Protein AF-A0AAE8ZWL5-F1 (afdb_monomer_lite)

Structure (mmCIF, N/CA/C/O backbone):
data_AF-A0AAE8ZWL5-F1
#
_entry.id   AF-A0AAE8ZWL5-F1
#
loop_
_atom_site.group_PDB
_atom_site.id
_atom_site.type_symbol
_atom_site.label_atom_id
_atom_site.label_alt_id
_atom_site.label_comp_id
_atom_site.label_asym_id
_atom_site.label_entity_id
_atom_site.label_seq_id
_atom_site.pdbx_PDB_ins_code
_atom_site.Cartn_x
_atom_site.Cartn_y
_atom_site.Cartn_z
_atom_site.occupancy
_atom_site.B_iso_or_equiv
_atom_site.auth_seq_id
_atom_site.auth_comp_id
_atom_site.auth_asym_id
_atom_site.auth_atom_id
_atom_site.pdbx_PDB_model_num
ATOM 1 N N . MET A 1 1 ? 11.864 0.989 -29.663 1.00 58.66 1 MET A N 1
ATOM 2 C CA . MET A 1 1 ? 12.271 0.664 -28.281 1.00 58.66 1 MET A CA 1
ATOM 3 C C . MET A 1 1 ? 12.271 1.894 -27.375 1.00 58.66 1 MET A C 1
ATOM 5 O O . MET A 1 1 ? 11.708 1.774 -26.301 1.00 58.66 1 MET A O 1
ATOM 9 N N . ALA A 1 2 ? 12.756 3.071 -27.809 1.00 62.56 2 ALA A N 1
ATOM 10 C CA . ALA A 1 2 ? 12.722 4.309 -27.003 1.00 62.56 2 ALA A CA 1
ATOM 11 C C . ALA A 1 2 ? 11.349 4.616 -26.353 1.00 62.56 2 ALA A C 1
ATOM 13 O O . ALA A 1 2 ? 11.272 4.744 -25.138 1.00 62.56 2 ALA A O 1
ATOM 14 N N . ASN A 1 3 ? 10.249 4.577 -27.120 1.00 77.81 3 ASN A N 1
ATOM 15 C CA . ASN A 1 3 ? 8.905 4.852 -26.578 1.00 77.81 3 ASN A CA 1
ATOM 16 C C . ASN A 1 3 ? 8.400 3.828 -25.541 1.00 77.81 3 ASN A C 1
ATOM 18 O O . ASN A 1 3 ? 7.478 4.132 -24.794 1.00 77.81 3 ASN A O 1
ATOM 22 N N . GLN A 1 4 ? 8.931 2.600 -25.521 1.00 85.56 4 GLN A N 1
ATOM 23 C CA . GLN A 1 4 ? 8.516 1.589 -24.539 1.00 85.56 4 GLN A CA 1
ATOM 24 C C . GLN A 1 4 ? 9.258 1.769 -23.216 1.00 85.56 4 GLN A C 1
ATOM 26 O O . GLN A 1 4 ? 8.637 1.645 -22.167 1.00 85.56 4 GLN A O 1
ATOM 31 N N . LEU A 1 5 ? 10.553 2.096 -23.266 1.00 89.56 5 LEU A N 1
ATOM 32 C CA . LEU A 1 5 ? 11.334 2.413 -22.071 1.00 89.56 5 LEU A CA 1
ATOM 33 C C . LEU A 1 5 ? 10.795 3.674 -21.385 1.00 89.56 5 LEU A C 1
ATOM 35 O O . LEU A 1 5 ? 10.534 3.652 -20.188 1.00 89.56 5 LEU A O 1
ATOM 39 N N . GLU A 1 6 ? 10.510 4.718 -22.166 1.00 90.44 6 GLU A N 1
ATOM 40 C CA . GLU A 1 6 ? 9.894 5.953 -21.671 1.00 90.44 6 GLU A CA 1
ATOM 41 C C . GLU A 1 6 ? 8.516 5.693 -21.036 1.00 90.44 6 GLU A C 1
ATOM 43 O O . GLU A 1 6 ? 8.224 6.188 -19.950 1.00 90.44 6 GLU A O 1
ATOM 48 N N . ALA A 1 7 ? 7.678 4.850 -21.655 1.00 94.06 7 ALA A N 1
ATOM 49 C CA . ALA A 1 7 ? 6.388 4.467 -21.079 1.00 94.06 7 ALA A CA 1
ATOM 50 C C . ALA A 1 7 ? 6.526 3.711 -19.746 1.00 94.06 7 ALA A C 1
ATOM 52 O O . ALA A 1 7 ? 5.730 3.934 -18.836 1.00 94.06 7 ALA A O 1
ATOM 53 N N . MET A 1 8 ? 7.531 2.839 -19.613 1.00 94.38 8 MET A N 1
ATOM 54 C CA . MET A 1 8 ? 7.809 2.139 -18.355 1.00 94.38 8 MET A CA 1
ATOM 55 C C . MET A 1 8 ? 8.318 3.095 -17.271 1.00 94.38 8 MET A C 1
ATOM 57 O O . MET A 1 8 ? 7.854 3.009 -16.140 1.00 94.38 8 MET A O 1
ATOM 61 N N . GLN A 1 9 ? 9.203 4.036 -17.610 1.00 93.62 9 GLN A N 1
ATOM 62 C CA . GLN A 1 9 ? 9.692 5.054 -16.672 1.00 93.62 9 GLN A CA 1
ATOM 63 C C . GLN A 1 9 ? 8.563 5.983 -16.190 1.00 93.62 9 GLN A C 1
ATOM 65 O O . GLN A 1 9 ? 8.486 6.298 -15.005 1.00 93.62 9 GLN A O 1
ATOM 70 N N . MET A 1 10 ? 7.640 6.373 -17.078 1.00 96.00 10 MET A N 1
ATOM 71 C CA . MET A 1 10 ? 6.452 7.144 -16.689 1.00 96.00 10 MET A CA 1
ATOM 72 C C . MET A 1 10 ? 5.522 6.356 -15.758 1.00 96.00 10 MET A C 1
ATOM 74 O O . MET A 1 10 ? 5.006 6.915 -14.793 1.00 96.00 10 MET A O 1
ATOM 78 N N . GLU A 1 11 ? 5.303 5.066 -16.027 1.00 96.31 11 GLU A N 1
ATOM 79 C CA . GLU A 1 11 ? 4.492 4.218 -15.148 1.00 96.31 11 GLU A CA 1
ATOM 80 C C . GLU A 1 11 ? 5.170 4.019 -13.783 1.00 96.31 11 GLU A C 1
ATOM 82 O O . GLU A 1 11 ? 4.474 4.040 -12.772 1.00 96.31 11 GLU A O 1
ATOM 87 N N . LEU A 1 12 ? 6.504 3.914 -13.726 1.00 96.19 12 LEU A N 1
ATOM 88 C CA . LEU A 1 12 ? 7.253 3.856 -12.467 1.00 96.19 12 LEU A CA 1
ATOM 89 C C . LEU A 1 12 ? 7.012 5.104 -11.606 1.00 96.19 12 LEU A C 1
ATOM 91 O O . LEU A 1 12 ? 6.609 4.991 -10.452 1.00 96.19 12 LEU A O 1
ATOM 95 N N . ALA A 1 13 ? 7.159 6.294 -12.198 1.00 96.19 13 ALA A N 1
ATOM 96 C CA . A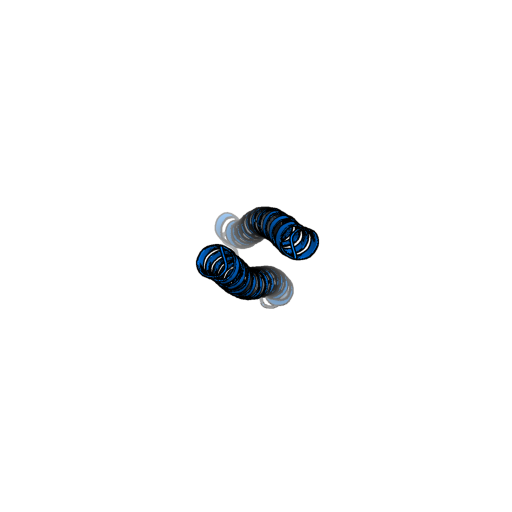LA A 1 13 ? 6.903 7.556 -11.505 1.00 96.19 13 ALA A CA 1
ATOM 97 C C . ALA A 1 13 ? 5.445 7.671 -11.024 1.00 96.19 13 ALA A C 1
ATOM 99 O O . ALA A 1 13 ? 5.162 8.256 -9.980 1.00 96.19 13 ALA A O 1
ATOM 100 N N . ARG A 1 14 ? 4.500 7.090 -11.773 1.00 97.81 14 ARG A N 1
ATOM 101 C CA . ARG A 1 14 ? 3.097 7.019 -11.357 1.00 97.81 14 ARG A CA 1
ATOM 102 C C . ARG A 1 14 ? 2.904 6.102 -10.148 1.00 97.81 14 ARG A C 1
ATOM 104 O O . ARG A 1 14 ? 2.127 6.442 -9.262 1.00 97.81 14 ARG A O 1
ATOM 111 N N . MET A 1 15 ? 3.590 4.959 -10.118 1.00 97.88 15 MET A N 1
ATOM 112 C CA . MET A 1 15 ? 3.566 4.038 -8.976 1.00 97.88 15 MET A CA 1
ATOM 113 C C . MET A 1 15 ? 4.181 4.675 -7.730 1.00 97.88 15 MET A C 1
ATOM 115 O O . MET A 1 15 ? 3.628 4.502 -6.651 1.00 97.88 15 MET A O 1
ATOM 119 N N . ASP A 1 16 ? 5.258 5.451 -7.874 1.00 97.56 16 ASP A N 1
ATOM 120 C CA . ASP A 1 16 ? 5.852 6.209 -6.765 1.00 97.56 16 ASP A CA 1
ATOM 121 C C . ASP A 1 16 ? 4.862 7.191 -6.140 1.00 97.56 16 ASP A C 1
ATOM 123 O O . ASP A 1 16 ? 4.731 7.249 -4.917 1.00 97.56 16 ASP A O 1
ATOM 127 N N . GLN A 1 17 ? 4.123 7.928 -6.972 1.00 98.06 17 GLN A N 1
ATOM 128 C CA . GLN A 1 17 ? 3.088 8.832 -6.477 1.00 98.06 17 GLN A CA 1
ATOM 129 C C . GLN A 1 17 ? 1.967 8.066 -5.764 1.00 98.06 17 GLN A C 1
ATOM 131 O O . GLN A 1 17 ? 1.538 8.468 -4.687 1.00 98.06 17 GLN A O 1
ATOM 136 N N . GLU A 1 18 ? 1.506 6.952 -6.338 1.00 98.12 18 GLU A N 1
ATOM 137 C CA . GLU A 1 18 ? 0.445 6.142 -5.732 1.00 98.12 18 GLU A CA 1
ATOM 138 C C . GLU A 1 18 ? 0.892 5.510 -4.398 1.00 98.12 18 GLU A C 1
ATOM 140 O O . GLU A 1 18 ? 0.093 5.442 -3.466 1.00 98.12 18 GLU A O 1
ATOM 145 N N . LEU A 1 19 ? 2.164 5.113 -4.263 1.00 98.12 19 LEU A N 1
ATOM 146 C CA . LEU A 1 19 ? 2.737 4.662 -2.990 1.00 98.12 19 LEU A CA 1
ATOM 147 C C . LEU A 1 19 ? 2.761 5.783 -1.948 1.00 98.12 19 LEU A C 1
ATOM 149 O O . LEU A 1 19 ? 2.317 5.560 -0.825 1.00 98.12 19 LEU A O 1
ATOM 153 N N . ALA A 1 20 ? 3.202 6.988 -2.318 1.00 97.62 20 ALA A N 1
ATOM 154 C CA . ALA A 1 20 ? 3.191 8.135 -1.410 1.00 97.62 20 ALA A CA 1
ATOM 155 C C . ALA A 1 20 ? 1.766 8.472 -0.933 1.00 97.62 20 ALA A C 1
ATOM 157 O O . ALA A 1 20 ? 1.537 8.723 0.251 1.00 97.62 20 ALA A O 1
ATOM 158 N N . ASP A 1 21 ? 0.783 8.414 -1.834 1.00 98.19 21 ASP A N 1
ATOM 159 C CA . ASP A 1 21 ? -0.622 8.636 -1.491 1.00 98.19 21 ASP A CA 1
ATOM 160 C C . ASP A 1 21 ? -1.168 7.533 -0.560 1.00 98.19 21 ASP A C 1
ATOM 162 O O . ASP A 1 21 ? -2.009 7.804 0.303 1.00 98.19 21 ASP A O 1
ATOM 166 N N . LEU A 1 22 ? -0.716 6.282 -0.718 1.00 98.00 22 LEU A N 1
ATOM 167 C CA . LEU A 1 22 ? -1.071 5.171 0.173 1.00 98.00 22 LEU A CA 1
ATOM 168 C C . LEU A 1 22 ? -0.413 5.295 1.549 1.00 98.00 22 LEU A C 1
ATOM 170 O O . LEU A 1 22 ? -1.060 4.983 2.547 1.00 98.00 22 LEU A O 1
ATOM 174 N N . GLU A 1 23 ? 0.828 5.774 1.627 1.00 97.31 23 GLU A N 1
ATOM 175 C CA . GLU A 1 23 ? 1.502 6.042 2.900 1.00 97.31 23 GLU A CA 1
ATOM 176 C C . GLU A 1 23 ? 0.743 7.082 3.725 1.00 97.31 23 GLU A C 1
ATOM 178 O O . GLU A 1 23 ? 0.517 6.866 4.915 1.00 97.31 23 GLU A O 1
ATOM 183 N N . VAL A 1 24 ? 0.278 8.165 3.093 1.00 98.06 24 VAL A N 1
ATOM 184 C CA . VAL A 1 24 ? -0.565 9.170 3.762 1.00 98.06 24 VAL A CA 1
ATOM 185 C C . VAL A 1 24 ? -1.860 8.536 4.270 1.00 98.06 24 VAL A C 1
ATOM 187 O O . VAL A 1 24 ? -2.186 8.673 5.445 1.00 98.06 24 VAL A O 1
ATOM 190 N N . GLN A 1 25 ? -2.557 7.765 3.430 1.00 98.06 25 GLN A N 1
ATOM 191 C CA . GLN A 1 25 ? -3.795 7.082 3.831 1.00 98.06 25 GLN A CA 1
ATOM 192 C C . GLN A 1 25 ? -3.589 6.090 4.981 1.00 98.06 25 GLN A C 1
ATOM 194 O O . GLN A 1 25 ? -4.481 5.928 5.812 1.00 98.06 25 GLN A O 1
ATOM 199 N N . LEU A 1 26 ? -2.440 5.412 5.028 1.00 97.69 26 LEU A N 1
ATOM 200 C CA . LEU A 1 26 ? -2.082 4.505 6.116 1.00 97.69 26 LEU A CA 1
ATOM 201 C C . LEU A 1 26 ? -1.821 5.256 7.416 1.00 97.69 26 LEU A C 1
ATOM 203 O O . LEU A 1 26 ? -2.292 4.818 8.461 1.00 97.69 26 LEU A O 1
ATOM 207 N N . VAL A 1 27 ? -1.091 6.372 7.360 1.00 97.62 27 VAL A N 1
ATOM 208 C CA . VAL A 1 27 ? -0.874 7.237 8.527 1.00 97.62 27 VAL A CA 1
ATOM 209 C C . VAL A 1 27 ? -2.210 7.751 9.056 1.00 97.62 27 VAL A C 1
ATOM 211 O O . VAL A 1 27 ? -2.457 7.654 10.254 1.00 97.62 27 VAL A O 1
ATOM 214 N N . ASP A 1 28 ? -3.091 8.217 8.173 1.00 97.75 28 ASP A N 1
ATOM 215 C CA . ASP A 1 28 ? -4.425 8.680 8.555 1.00 97.75 28 ASP A CA 1
ATOM 216 C C . ASP A 1 28 ? -5.254 7.547 9.178 1.00 97.75 28 ASP A C 1
ATOM 218 O O . ASP A 1 28 ? -5.816 7.721 10.252 1.00 97.75 28 ASP A O 1
ATOM 222 N N . ALA A 1 29 ? -5.268 6.353 8.576 1.00 96.81 29 ALA A N 1
ATOM 223 C CA . ALA A 1 29 ? -5.986 5.202 9.128 1.00 96.81 29 ALA A CA 1
ATOM 224 C C . ALA A 1 29 ? -5.431 4.745 10.492 1.00 96.81 29 ALA A C 1
ATOM 226 O O . ALA A 1 29 ? -6.200 4.309 11.349 1.00 96.81 29 ALA A O 1
ATOM 227 N N . HIS A 1 30 ? -4.116 4.849 10.706 1.00 96.31 30 HIS A N 1
ATOM 228 C CA . HIS A 1 30 ? -3.499 4.592 12.007 1.00 96.31 30 HIS A CA 1
ATOM 229 C C . HIS A 1 30 ? -3.881 5.653 13.040 1.00 96.31 30 HIS A C 1
ATOM 231 O O . HIS A 1 30 ? -4.243 5.284 14.152 1.00 96.31 30 HIS A O 1
ATOM 237 N N . ASN A 1 31 ? -3.862 6.937 12.675 1.00 96.25 31 ASN A N 1
ATOM 238 C CA . ASN A 1 31 ? -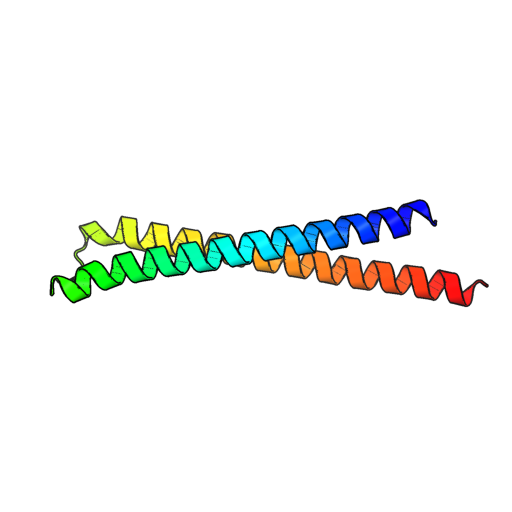4.298 8.015 13.562 1.00 96.25 31 ASN A CA 1
ATOM 239 C C . ASN A 1 31 ? -5.778 7.860 13.946 1.00 96.25 31 ASN A C 1
ATOM 241 O O . ASN A 1 31 ? -6.106 7.980 15.122 1.00 96.25 31 ASN A O 1
ATOM 245 N N . ASP A 1 32 ? -6.647 7.532 12.981 1.00 95.12 32 ASP A N 1
ATOM 246 C CA . ASP A 1 32 ? -8.072 7.263 13.217 1.00 95.12 32 ASP A CA 1
ATOM 247 C C . ASP A 1 32 ? -8.257 6.106 14.222 1.00 95.12 32 ASP A C 1
ATOM 249 O O . ASP A 1 32 ? -9.097 6.167 15.118 1.00 95.12 32 ASP A O 1
ATOM 253 N N . PHE A 1 33 ? -7.466 5.036 14.082 1.00 94.31 33 PHE A N 1
ATOM 254 C CA . PHE A 1 33 ? -7.507 3.891 14.993 1.00 94.31 33 PHE A CA 1
ATOM 255 C C . PHE A 1 33 ? -6.967 4.224 16.391 1.00 94.31 33 PHE A C 1
ATOM 257 O O . PHE A 1 33 ? -7.547 3.802 17.392 1.00 94.31 33 PHE A O 1
ATOM 264 N N . ASP A 1 34 ? -5.878 4.987 16.475 1.00 92.81 34 ASP A N 1
ATOM 265 C CA . ASP A 1 34 ? -5.306 5.428 17.747 1.00 92.81 34 ASP A CA 1
ATOM 266 C C . ASP A 1 34 ? -6.266 6.365 18.496 1.00 92.81 34 ASP A C 1
ATOM 268 O O . ASP A 1 34 ? -6.402 6.242 19.713 1.00 92.81 34 ASP A O 1
ATOM 272 N N . GLU A 1 35 ? -6.975 7.253 17.788 1.00 92.31 35 GLU A N 1
ATOM 273 C CA . GLU A 1 35 ? -8.039 8.090 18.358 1.00 92.31 35 GLU A CA 1
ATOM 274 C C . GLU A 1 35 ? -9.194 7.227 18.878 1.00 92.31 35 GLU A C 1
ATOM 276 O O . GLU A 1 35 ? -9.596 7.381 20.033 1.00 92.31 35 GLU A O 1
ATOM 281 N N . PHE A 1 36 ? -9.662 6.259 18.078 1.00 90.44 36 PHE A N 1
ATOM 282 C CA . PHE A 1 36 ? -10.691 5.305 18.498 1.00 90.44 36 PHE A CA 1
ATOM 283 C C . PHE A 1 36 ? -10.302 4.596 19.801 1.00 90.44 36 PHE A C 1
ATOM 285 O O . PHE A 1 36 ? -11.073 4.611 20.757 1.00 90.44 36 PHE A O 1
ATOM 292 N N . VAL A 1 37 ? -9.097 4.020 19.885 1.00 88.06 37 VAL A N 1
ATOM 293 C CA . VAL A 1 37 ? -8.621 3.319 21.093 1.00 88.06 37 VAL A CA 1
ATOM 294 C C . VAL A 1 37 ? -8.400 4.285 22.265 1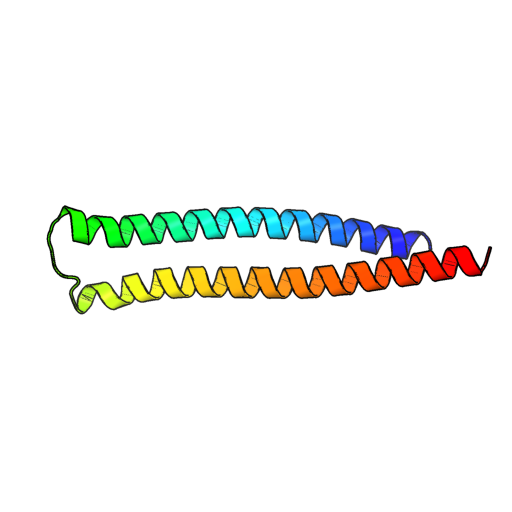.00 88.06 37 VAL A C 1
ATOM 296 O O . VAL A 1 37 ? -8.739 3.958 23.408 1.00 88.06 37 VAL A O 1
ATOM 299 N N . GLY A 1 38 ?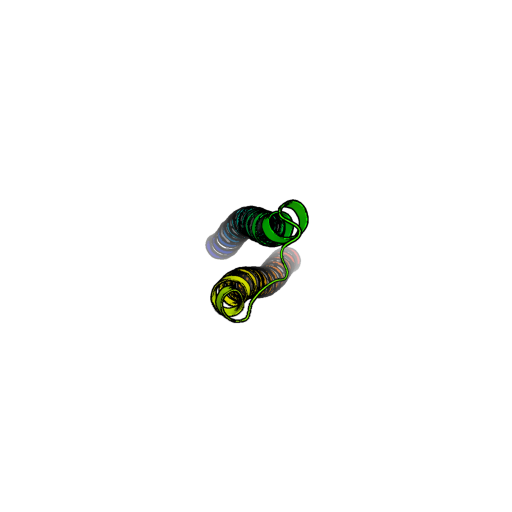 -7.845 5.469 21.998 1.00 87.25 38 GLY A N 1
ATOM 300 C CA . GLY A 1 38 ? -7.576 6.510 22.991 1.00 87.25 38 GLY A CA 1
ATOM 301 C C . GLY A 1 38 ? -8.839 6.983 23.704 1.00 87.25 38 GLY A C 1
ATOM 302 O O . GLY A 1 38 ? -8.838 7.109 24.928 1.00 87.25 38 GLY A O 1
ATOM 303 N N . ASP A 1 39 ? -9.946 7.117 22.974 1.00 87.19 39 ASP A N 1
ATOM 304 C CA . ASP A 1 39 ? -11.241 7.523 23.519 1.00 87.19 39 ASP A CA 1
ATOM 305 C C . ASP A 1 39 ? -11.762 6.568 24.612 1.00 87.19 39 ASP A C 1
ATOM 307 O O . ASP A 1 39 ? -12.358 7.012 25.601 1.00 87.19 39 ASP A O 1
ATOM 311 N N . PHE A 1 40 ? -11.505 5.259 24.498 1.00 83.81 40 PHE A N 1
ATOM 312 C CA . PHE A 1 40 ? -11.856 4.290 25.548 1.00 83.81 40 PHE A CA 1
ATOM 313 C C . PHE A 1 40 ? -10.966 4.438 26.783 1.00 83.81 40 PHE A C 1
ATOM 315 O O . PHE A 1 40 ? -11.457 4.399 27.918 1.00 83.81 40 PHE A O 1
ATOM 322 N N . ILE A 1 41 ? -9.662 4.638 26.565 1.00 82.31 41 ILE A N 1
ATOM 323 C CA . ILE A 1 41 ? -8.672 4.811 27.635 1.00 82.31 41 ILE A CA 1
ATOM 324 C C . ILE A 1 41 ? -8.979 6.080 28.436 1.00 82.31 41 ILE A C 1
ATOM 326 O O . ILE A 1 41 ? -9.054 6.022 29.665 1.00 82.31 41 ILE A O 1
ATOM 330 N N . ASP A 1 42 ? -9.225 7.199 27.755 1.00 85.69 42 ASP A N 1
ATOM 331 C CA . ASP A 1 42 ? -9.467 8.505 28.373 1.00 85.69 42 ASP A CA 1
ATOM 332 C C . ASP A 1 42 ? -10.776 8.546 29.165 1.00 85.69 42 ASP A C 1
ATOM 334 O O . ASP A 1 42 ? -10.854 9.151 30.239 1.00 85.69 42 ASP A O 1
ATOM 338 N N . ARG A 1 43 ? -11.812 7.850 28.683 1.00 82.62 43 ARG A N 1
ATOM 339 C CA . ARG A 1 43 ? -13.086 7.710 29.406 1.00 82.62 43 ARG A CA 1
ATOM 340 C C . ARG A 1 43 ? -13.006 6.696 30.551 1.00 82.62 43 ARG A C 1
ATOM 342 O O . ARG A 1 43 ? -13.930 6.629 31.362 1.00 82.62 43 ARG A O 1
ATOM 349 N N . GLY A 1 44 ? -11.926 5.912 30.630 1.00 79.69 44 GLY A N 1
ATOM 350 C CA . GLY A 1 44 ? -11.762 4.830 31.600 1.00 79.69 44 GLY A CA 1
ATOM 351 C C . GLY A 1 44 ? -12.817 3.733 31.449 1.00 79.69 44 GLY A C 1
ATOM 352 O O . GLY A 1 44 ? -13.159 3.068 32.430 1.00 79.69 44 GLY A O 1
ATOM 353 N N . LEU A 1 45 ? -13.376 3.582 30.245 1.00 80.12 45 LEU A N 1
ATOM 354 C CA . LEU A 1 45 ? -14.435 2.624 29.957 1.00 80.12 45 LEU A CA 1
ATOM 355 C C . LEU A 1 45 ? -13.829 1.365 29.326 1.00 80.12 45 LEU A C 1
ATOM 357 O O . LEU A 1 45 ? -12.969 1.470 28.453 1.00 80.12 45 LEU A O 1
ATOM 361 N N . PRO A 1 46 ? -14.259 0.164 29.746 1.00 80.56 46 PRO A N 1
ATOM 362 C CA . PRO A 1 46 ? -13.885 -1.049 29.038 1.00 80.56 46 PRO A CA 1
ATOM 363 C C . PRO A 1 46 ? -14.526 -1.052 27.645 1.00 80.56 46 PRO A C 1
ATOM 365 O O . PRO A 1 46 ? -15.688 -0.666 27.510 1.00 80.56 46 PRO A O 1
ATOM 368 N N . ILE A 1 47 ? -13.786 -1.542 26.649 1.00 80.38 47 ILE A N 1
ATOM 369 C CA . ILE A 1 47 ? -14.327 -1.869 25.322 1.00 80.38 47 ILE A CA 1
ATOM 370 C C . ILE A 1 47 ? -15.436 -2.915 25.503 1.00 80.38 47 ILE A C 1
ATOM 372 O O . ILE A 1 47 ? -15.240 -3.912 26.209 1.00 80.38 47 ILE A O 1
ATOM 376 N N . GLN A 1 48 ? -16.600 -2.676 24.903 1.00 85.19 48 GLN A N 1
ATOM 377 C CA . GLN A 1 48 ? -17.771 -3.547 24.977 1.00 85.19 48 GLN A CA 1
ATOM 378 C C . GLN A 1 48 ? -17.911 -4.392 23.709 1.00 85.19 48 GLN A C 1
ATOM 380 O O . GLN A 1 48 ? -17.312 -4.091 22.682 1.00 85.19 48 GLN A O 1
ATOM 385 N N . GLU A 1 49 ? -18.718 -5.460 23.769 1.00 84.88 49 GLU A N 1
ATOM 386 C CA . GLU A 1 49 ? -18.997 -6.315 22.599 1.00 84.88 49 GLU A CA 1
ATOM 387 C C . GLU A 1 49 ? -19.572 -5.526 21.408 1.00 84.88 49 GLU A C 1
ATOM 389 O O . GLU A 1 49 ? -19.270 -5.839 20.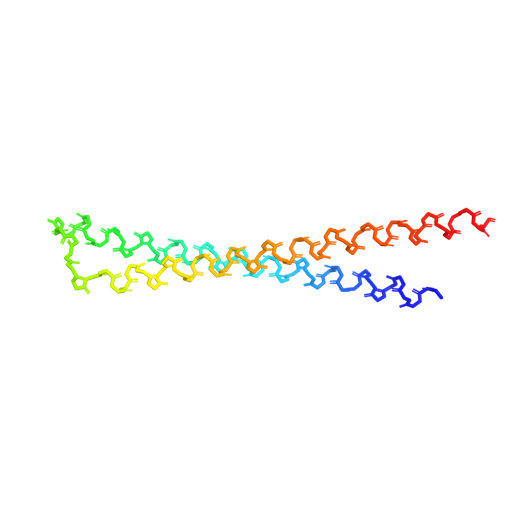257 1.00 84.88 49 GLU A O 1
ATOM 394 N N . ASP A 1 50 ? -20.325 -4.464 21.692 1.00 88.81 50 ASP A N 1
ATOM 395 C CA . ASP A 1 50 ? -20.944 -3.604 20.684 1.00 88.81 50 ASP A CA 1
ATOM 396 C C . ASP A 1 50 ? -19.933 -2.707 19.941 1.00 88.81 50 ASP A C 1
ATOM 398 O O . ASP A 1 50 ? -20.243 -2.247 18.847 1.00 88.81 50 ASP A O 1
ATOM 402 N N . ASP A 1 51 ? -18.723 -2.506 20.483 1.00 87.81 51 ASP A N 1
ATOM 403 C CA . ASP A 1 51 ? -17.657 -1.692 19.871 1.00 87.81 51 ASP A CA 1
ATOM 404 C C . ASP A 1 51 ? -16.756 -2.513 18.920 1.00 87.81 51 ASP A C 1
ATOM 406 O O . ASP A 1 51 ? -15.958 -1.963 18.158 1.00 87.81 51 ASP A O 1
ATOM 410 N N . PHE A 1 52 ? -16.848 -3.851 18.956 1.00 89.31 52 PHE A N 1
ATOM 411 C CA . PHE A 1 52 ? -16.016 -4.724 18.116 1.00 89.31 52 PHE A CA 1
ATOM 412 C C . PHE A 1 52 ? -16.247 -4.556 16.611 1.00 89.31 52 PHE A C 1
ATOM 414 O O . PHE A 1 52 ? -15.262 -4.651 15.880 1.00 89.31 52 PHE A O 1
ATOM 421 N N . PRO A 1 53 ? -17.478 -4.347 16.105 1.00 93.62 53 PRO A N 1
ATOM 422 C CA . PRO A 1 53 ? -17.686 -4.086 14.685 1.00 93.62 53 PRO A CA 1
ATOM 423 C C . PRO A 1 53 ? -16.874 -2.884 14.188 1.00 93.62 53 PRO A C 1
ATOM 425 O O . PRO A 1 53 ? -16.165 -3.019 13.193 1.00 93.62 53 PRO A O 1
ATOM 428 N N . ASP A 1 54 ? -16.898 -1.772 14.926 1.00 91.00 54 ASP A N 1
ATOM 429 C CA . ASP A 1 54 ? -16.161 -0.551 14.580 1.00 91.00 54 ASP A CA 1
ATOM 430 C C . ASP A 1 54 ? -14.645 -0.797 14.646 1.00 91.00 54 ASP A C 1
ATOM 432 O O . ASP A 1 54 ? -13.906 -0.477 13.715 1.00 91.00 54 ASP A O 1
ATOM 436 N N . PHE A 1 55 ? -14.174 -1.475 15.699 1.00 91.69 55 PHE A N 1
ATOM 437 C CA . PHE A 1 55 ? -12.774 -1.895 15.811 1.00 91.69 55 PHE A CA 1
ATOM 438 C C . PHE A 1 55 ? -12.317 -2.734 14.606 1.00 91.69 55 PHE A C 1
ATOM 440 O O . PHE A 1 55 ? -11.241 -2.503 14.050 1.00 91.69 55 PHE A O 1
ATOM 447 N N . LEU A 1 56 ? -13.123 -3.722 14.202 1.00 94.06 56 LEU A N 1
ATOM 448 C CA . LEU A 1 56 ? -12.812 -4.585 13.065 1.00 94.06 56 LEU A CA 1
ATOM 449 C C . LEU A 1 56 ? -12.796 -3.800 11.752 1.00 94.06 56 LEU A C 1
ATOM 451 O O . LEU A 1 56 ? -11.946 -4.086 10.916 1.00 94.06 56 LEU A O 1
ATOM 455 N N . GLU A 1 57 ? -13.667 -2.803 11.583 1.00 95.50 57 GLU A N 1
ATOM 456 C CA . GLU A 1 57 ? -13.663 -1.927 10.407 1.00 95.50 57 GLU A CA 1
ATOM 457 C C . GLU A 1 57 ? -12.359 -1.121 10.302 1.00 95.50 57 GLU A C 1
ATOM 459 O O . GLU A 1 57 ? -11.739 -1.083 9.236 1.00 95.50 57 GLU A O 1
ATOM 464 N N . HIS A 1 58 ? -11.882 -0.539 11.408 1.00 95.06 58 HIS A N 1
ATOM 465 C CA . HIS A 1 58 ? -10.594 0.162 11.417 1.00 95.06 58 HIS A CA 1
ATOM 466 C C . HIS A 1 58 ? -9.430 -0.768 11.049 1.00 95.06 58 HIS A C 1
ATOM 468 O O . HIS A 1 58 ? -8.581 -0.420 10.222 1.00 95.06 58 HIS A O 1
ATOM 474 N N . VAL A 1 59 ? -9.396 -1.965 11.639 1.00 95.44 59 VAL A N 1
ATOM 475 C CA . VAL A 1 59 ? -8.352 -2.963 11.370 1.00 95.44 59 VAL A CA 1
ATOM 476 C C . VAL A 1 59 ? -8.396 -3.427 9.911 1.00 95.44 59 VAL A C 1
ATOM 478 O O . VAL A 1 59 ? -7.353 -3.479 9.259 1.00 95.44 59 VAL A O 1
ATOM 481 N N . ASP A 1 60 ? -9.583 -3.715 9.375 1.00 97.31 60 ASP A N 1
ATOM 482 C CA . ASP A 1 60 ? -9.775 -4.149 7.987 1.00 97.31 60 ASP A CA 1
ATOM 483 C C . ASP A 1 60 ? -9.331 -3.074 6.985 1.00 97.31 60 ASP A C 1
ATOM 485 O O . ASP A 1 60 ? -8.636 -3.373 6.008 1.00 97.31 60 ASP A O 1
ATOM 489 N N . ARG A 1 61 ? -9.625 -1.798 7.271 1.00 97.31 61 ARG A N 1
ATOM 490 C CA . ARG A 1 61 ? -9.145 -0.660 6.474 1.00 97.31 61 ARG A CA 1
ATOM 491 C C . ARG A 1 61 ? -7.617 -0.600 6.439 1.00 97.31 61 ARG A C 1
ATOM 493 O O . ARG A 1 61 ? -7.044 -0.451 5.359 1.00 97.31 61 ARG A O 1
ATOM 500 N N . ILE A 1 62 ? -6.948 -0.739 7.587 1.00 97.81 62 ILE A N 1
ATOM 501 C CA . ILE A 1 62 ? -5.477 -0.728 7.667 1.00 97.81 62 ILE A CA 1
ATOM 502 C C . ILE A 1 62 ? -4.882 -1.914 6.895 1.00 97.81 62 ILE A C 1
ATOM 504 O O . ILE A 1 62 ? -3.948 -1.727 6.111 1.00 97.81 62 ILE A O 1
ATOM 508 N N . ILE A 1 63 ? -5.432 -3.120 7.076 1.00 97.81 63 ILE A N 1
ATOM 509 C CA . ILE A 1 63 ? -4.980 -4.330 6.371 1.00 97.81 63 ILE A CA 1
ATOM 510 C C . ILE A 1 63 ? -5.123 -4.147 4.861 1.00 97.81 63 ILE A C 1
ATOM 512 O O . ILE A 1 63 ? -4.151 -4.334 4.134 1.00 97.81 63 ILE A O 1
ATOM 516 N N . THR A 1 64 ? -6.288 -3.703 4.393 1.00 97.94 64 THR A N 1
ATOM 517 C CA . THR A 1 64 ? -6.559 -3.488 2.965 1.00 97.94 64 THR A CA 1
ATOM 518 C C . THR A 1 64 ? -5.579 -2.490 2.344 1.00 97.94 64 THR A C 1
ATOM 520 O O . THR A 1 64 ? -5.049 -2.715 1.252 1.00 97.94 64 THR A O 1
ATOM 523 N N . LEU A 1 65 ? -5.297 -1.383 3.039 1.00 98.12 65 LEU A N 1
ATOM 524 C CA . LEU A 1 65 ? -4.323 -0.393 2.579 1.00 98.12 65 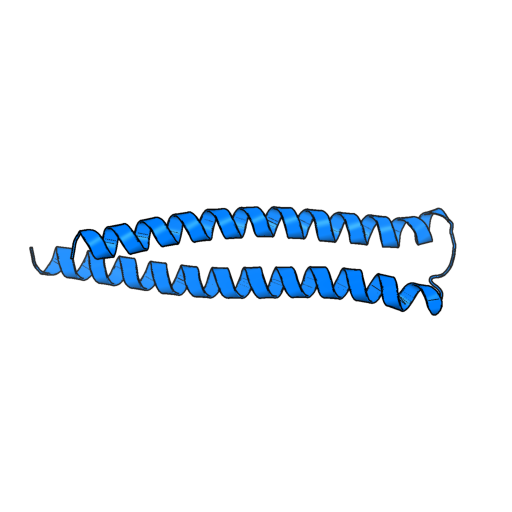LEU A CA 1
ATOM 525 C C . LEU A 1 65 ? -2.902 -0.973 2.529 1.00 98.12 65 LEU A C 1
ATOM 527 O O . LEU A 1 65 ? -2.182 -0.723 1.561 1.00 98.12 65 LEU A O 1
ATOM 531 N N . LYS A 1 66 ? -2.510 -1.786 3.518 1.00 97.75 66 LYS A N 1
ATOM 532 C CA . LYS A 1 66 ? -1.207 -2.466 3.537 1.00 97.75 66 LYS A CA 1
ATOM 533 C C . LYS A 1 66 ? -1.064 -3.503 2.432 1.00 97.75 66 LYS A C 1
ATOM 535 O O . LYS A 1 66 ? -0.026 -3.553 1.782 1.00 97.75 66 LYS A O 1
ATOM 540 N N . GLU A 1 67 ? -2.094 -4.299 2.176 1.00 98.06 67 GLU A N 1
ATOM 541 C CA . GLU A 1 67 ? -2.089 -5.262 1.073 1.00 98.06 67 GLU A CA 1
ATOM 542 C C . GLU A 1 67 ? -1.947 -4.559 -0.278 1.00 98.06 67 GLU A C 1
ATOM 544 O O . GLU A 1 67 ? -1.172 -4.997 -1.131 1.00 98.06 67 GLU A O 1
ATOM 549 N N . ARG A 1 68 ? -2.636 -3.426 -0.460 1.00 97.94 68 ARG A N 1
ATOM 550 C CA . ARG A 1 68 ? -2.500 -2.609 -1.667 1.00 97.94 68 ARG A CA 1
ATOM 551 C C . ARG A 1 68 ? -1.104 -1.996 -1.800 1.00 97.94 68 ARG A C 1
ATOM 553 O O . ARG A 1 68 ? -0.569 -2.012 -2.907 1.00 97.94 68 ARG A O 1
ATOM 560 N N . GLN A 1 69 ? -0.528 -1.485 -0.708 1.00 98.06 69 GLN A N 1
ATOM 561 C CA . GLN A 1 69 ? 0.851 -0.984 -0.680 1.00 98.06 69 GLN A CA 1
ATOM 562 C C . GLN A 1 69 ? 1.826 -2.079 -1.131 1.00 98.06 69 GLN A C 1
ATOM 564 O O . GLN A 1 69 ? 2.543 -1.880 -2.107 1.00 98.06 69 GLN A O 1
ATOM 569 N N . ASN A 1 70 ? 1.769 -3.261 -0.512 1.00 97.50 70 ASN A N 1
ATOM 570 C CA . ASN A 1 70 ? 2.656 -4.382 -0.839 1.00 97.50 70 ASN A CA 1
ATOM 571 C C . ASN A 1 70 ? 2.517 -4.821 -2.306 1.00 97.50 70 ASN A C 1
ATOM 573 O O . ASN A 1 70 ? 3.508 -4.985 -3.009 1.00 97.50 70 ASN A O 1
ATOM 577 N N . ALA A 1 71 ? 1.285 -4.965 -2.806 1.00 98.06 71 ALA A N 1
ATOM 578 C CA . ALA A 1 71 ? 1.054 -5.363 -4.194 1.00 98.06 71 ALA A CA 1
ATOM 579 C C . ALA A 1 71 ? 1.593 -4.332 -5.204 1.00 98.06 71 ALA A C 1
ATOM 581 O O . ALA A 1 71 ? 2.009 -4.690 -6.312 1.00 98.06 71 ALA A O 1
ATOM 582 N N . LEU A 1 72 ? 1.559 -3.047 -4.845 1.00 98.00 72 LEU A N 1
ATOM 583 C CA . LEU A 1 72 ? 2.106 -1.977 -5.668 1.00 98.00 72 LEU A CA 1
ATOM 584 C C . LEU A 1 72 ? 3.640 -1.953 -5.619 1.00 98.00 72 LEU A C 1
ATOM 586 O O . LEU A 1 72 ? 4.256 -1.787 -6.671 1.00 98.00 72 LEU A O 1
ATOM 590 N N . GLU A 1 73 ? 4.244 -2.184 -4.451 1.00 97.88 73 GLU A N 1
ATOM 591 C CA . GLU A 1 73 ? 5.696 -2.343 -4.280 1.00 97.88 73 GLU A CA 1
ATOM 592 C C . GLU A 1 73 ? 6.231 -3.525 -5.101 1.00 97.88 73 GLU A C 1
ATOM 594 O O . GLU A 1 73 ? 7.142 -3.334 -5.906 1.00 97.88 73 GLU A O 1
ATOM 599 N N . ASP A 1 74 ? 5.594 -4.699 -5.016 1.00 98.00 74 ASP A N 1
ATOM 600 C CA . ASP A 1 74 ? 5.962 -5.884 -5.807 1.00 98.00 74 ASP A CA 1
ATOM 601 C C . ASP A 1 74 ? 5.910 -5.594 -7.317 1.00 98.00 74 ASP A C 1
ATOM 603 O O . ASP A 1 74 ? 6.780 -5.987 -8.105 1.00 98.00 74 ASP A O 1
ATOM 607 N N . ARG A 1 75 ? 4.859 -4.888 -7.757 1.00 97.62 75 ARG A N 1
ATOM 608 C CA . ARG A 1 75 ? 4.688 -4.519 -9.166 1.00 97.62 75 ARG A CA 1
ATOM 609 C C . ARG A 1 75 ? 5.736 -3.498 -9.610 1.00 97.62 75 ARG A C 1
ATOM 611 O O . ARG A 1 75 ? 6.194 -3.584 -10.754 1.00 97.62 75 ARG A O 1
ATOM 618 N N . LYS A 1 76 ? 6.091 -2.552 -8.739 1.00 97.56 76 LYS A N 1
ATOM 619 C CA . LYS A 1 76 ? 7.130 -1.551 -8.984 1.00 97.56 76 LYS A CA 1
ATOM 620 C C . LYS A 1 76 ? 8.497 -2.221 -9.110 1.00 97.56 76 LYS A C 1
ATOM 622 O O . LYS A 1 76 ? 9.142 -2.028 -10.135 1.00 97.56 76 LYS A O 1
ATOM 627 N N . GLU A 1 77 ? 8.885 -3.080 -8.169 1.00 97.44 77 GLU A N 1
ATOM 628 C CA . GLU A 1 77 ? 10.158 -3.816 -8.215 1.00 97.44 77 GLU A CA 1
ATOM 629 C C . GLU A 1 77 ? 10.276 -4.638 -9.511 1.00 97.44 77 GLU A C 1
ATOM 631 O O . GLU A 1 77 ? 11.278 -4.580 -10.231 1.00 97.44 77 GLU A O 1
ATOM 636 N N . ALA A 1 78 ? 9.206 -5.342 -9.895 1.00 97.31 78 ALA A N 1
ATOM 637 C CA . ALA A 1 78 ? 9.179 -6.089 -11.149 1.00 97.31 78 ALA A CA 1
ATOM 638 C C . ALA A 1 78 ? 9.346 -5.194 -12.393 1.00 97.31 78 ALA A C 1
ATOM 640 O O . ALA A 1 78 ? 9.875 -5.650 -13.414 1.00 97.31 78 ALA A O 1
ATOM 641 N N . LEU A 1 79 ? 8.875 -3.944 -12.348 1.00 96.56 79 LEU A N 1
ATOM 642 C CA . LEU A 1 79 ? 9.043 -2.972 -13.426 1.00 96.56 79 LEU A CA 1
ATOM 643 C C . LEU A 1 79 ? 10.466 -2.398 -13.455 1.00 96.56 79 LEU A C 1
ATOM 645 O O . LEU A 1 79 ? 11.034 -2.304 -14.542 1.00 96.56 79 LEU A O 1
ATOM 649 N N . GLU A 1 80 ? 11.064 -2.101 -12.300 1.00 96.31 80 GLU A N 1
ATOM 650 C CA . GLU A 1 80 ? 12.461 -1.650 -12.179 1.00 96.31 80 GLU A CA 1
ATOM 651 C C . GLU A 1 80 ? 13.424 -2.677 -12.776 1.00 96.31 80 GLU A C 1
ATOM 653 O O . GLU A 1 80 ? 14.241 -2.338 -13.633 1.00 96.31 80 GLU A O 1
ATOM 658 N N . ILE A 1 81 ? 13.253 -3.959 -12.430 1.00 95.81 81 ILE A N 1
ATOM 659 C CA . ILE A 1 81 ? 14.054 -5.057 -12.992 1.00 95.81 81 ILE A CA 1
ATOM 660 C C . ILE A 1 81 ? 13.929 -5.093 -14.522 1.00 95.81 81 ILE A C 1
ATOM 662 O O . ILE A 1 81 ? 14.913 -5.287 -15.236 1.00 95.81 81 ILE A O 1
ATOM 666 N N . ARG A 1 82 ? 12.719 -4.896 -15.060 1.00 93.62 82 ARG A N 1
ATOM 667 C CA . ARG A 1 82 ? 12.496 -4.885 -16.515 1.00 93.62 82 ARG A CA 1
ATOM 668 C C . ARG A 1 82 ? 13.135 -3.679 -17.192 1.00 93.62 82 ARG A C 1
ATOM 670 O O . ARG A 1 82 ? 13.633 -3.836 -18.305 1.00 93.62 82 ARG A O 1
ATOM 677 N N . ILE A 1 83 ? 13.092 -2.501 -16.576 1.00 93.31 83 ILE A N 1
ATOM 678 C CA . ILE A 1 83 ? 13.739 -1.291 -17.097 1.00 93.31 83 ILE A CA 1
ATOM 679 C C . ILE A 1 83 ? 15.248 -1.522 -17.171 1.00 93.31 83 ILE A C 1
ATOM 681 O O . ILE A 1 83 ? 15.804 -1.402 -18.261 1.00 93.31 83 ILE A O 1
ATOM 685 N N . GLN A 1 84 ? 15.862 -1.993 -16.080 1.00 92.50 84 GLN A N 1
ATOM 686 C CA . GLN A 1 84 ? 17.298 -2.276 -16.024 1.00 92.50 84 GLN A CA 1
ATOM 687 C C . GLN A 1 84 ? 17.731 -3.258 -17.119 1.00 92.50 84 GLN A C 1
ATOM 689 O O . GLN A 1 84 ? 18.661 -2.990 -17.873 1.00 92.50 84 GLN A O 1
ATOM 694 N N . LEU A 1 85 ? 17.005 -4.370 -17.285 1.00 91.69 85 LEU A N 1
ATOM 695 C CA . LEU A 1 85 ? 17.307 -5.347 -18.335 1.00 91.69 85 LEU A CA 1
ATOM 696 C C . LEU A 1 85 ? 17.187 -4.758 -19.750 1.00 91.69 85 LEU A C 1
ATOM 698 O O . LEU A 1 85 ? 17.896 -5.188 -20.658 1.00 91.69 85 LEU A O 1
ATOM 702 N N . ASN A 1 86 ? 16.270 -3.815 -19.983 1.00 88.56 86 ASN A N 1
ATOM 703 C CA . ASN A 1 86 ? 16.155 -3.157 -21.285 1.00 88.56 86 ASN A CA 1
ATOM 704 C C . ASN A 1 86 ? 17.293 -2.158 -21.526 1.00 88.56 86 ASN A C 1
ATOM 706 O O . ASN A 1 86 ? 17.779 -2.076 -22.653 1.00 88.56 86 ASN A O 1
ATOM 710 N N . GLU A 1 87 ? 17.724 -1.434 -20.495 1.00 88.06 87 GLU A N 1
ATOM 711 C CA . GLU A 1 87 ? 18.865 -0.515 -20.558 1.00 88.06 87 GLU A CA 1
ATOM 712 C C . GLU A 1 87 ? 20.170 -1.278 -20.830 1.00 88.06 87 GLU A C 1
ATOM 714 O O . GLU A 1 87 ? 20.856 -0.971 -21.806 1.00 88.06 87 GLU A O 1
ATOM 719 N N . ASP A 1 88 ? 20.429 -2.367 -20.099 1.00 87.50 88 ASP A N 1
ATOM 720 C CA . ASP A 1 88 ? 21.605 -3.226 -20.304 1.00 87.50 88 ASP A CA 1
ATOM 721 C C . ASP A 1 88 ? 21.657 -3.800 -21.733 1.00 87.50 88 ASP A C 1
ATOM 723 O O . ASP A 1 88 ? 22.716 -3.880 -22.361 1.00 87.50 88 ASP A O 1
ATOM 727 N N . ASN A 1 89 ? 20.510 -4.210 -22.287 1.00 83.56 89 ASN A N 1
ATOM 728 C CA . ASN A 1 89 ? 20.438 -4.714 -23.661 1.00 83.56 89 ASN A CA 1
ATOM 729 C C . ASN A 1 89 ? 20.716 -3.619 -24.703 1.00 83.56 89 ASN A C 1
ATOM 731 O O . ASN A 1 89 ? 21.294 -3.911 -25.749 1.00 83.56 89 ASN A O 1
ATOM 735 N N . LEU A 1 90 ? 20.318 -2.369 -24.448 1.00 80.38 90 LEU A N 1
ATOM 736 C CA . LEU A 1 90 ? 20.608 -1.251 -25.350 1.00 80.38 90 LEU A CA 1
ATOM 737 C C . LEU A 1 90 ? 22.099 -0.893 -25.340 1.00 80.38 90 LEU A C 1
ATOM 739 O O . LEU A 1 90 ? 22.648 -0.615 -26.406 1.00 80.38 90 LEU A O 1
ATOM 743 N N . GLU A 1 91 ? 22.756 -0.949 -24.179 1.00 77.38 91 GLU A N 1
ATOM 744 C CA . GLU A 1 91 ? 24.197 -0.687 -24.052 1.00 77.38 91 GLU A CA 1
ATOM 745 C C . GLU A 1 91 ? 25.057 -1.779 -24.704 1.00 77.38 91 GLU A C 1
ATOM 747 O O . GLU A 1 91 ? 26.033 -1.470 -25.380 1.00 77.38 91 GLU A O 1
ATOM 752 N N . ASN A 1 92 ? 24.679 -3.056 -24.575 1.00 72.38 92 ASN A N 1
ATOM 753 C CA . ASN A 1 92 ? 25.432 -4.177 -25.160 1.00 72.38 92 ASN A CA 1
ATOM 754 C C . ASN A 1 92 ? 25.290 -4.309 -26.692 1.00 72.38 92 ASN A C 1
ATOM 756 O O . ASN A 1 92 ? 26.025 -5.076 -27.319 1.00 72.38 92 ASN A O 1
ATOM 760 N N . HIS A 1 93 ? 24.335 -3.601 -27.301 1.00 60.81 93 HIS A N 1
ATOM 761 C CA . HIS A 1 93 ? 24.092 -3.600 -28.748 1.00 60.81 93 HIS A CA 1
ATOM 762 C C . HIS A 1 93 ? 24.567 -2.316 -29.459 1.00 60.81 93 HIS A C 1
ATOM 764 O O . HIS A 1 93 ? 24.316 -2.171 -30.661 1.00 60.81 93 HIS A O 1
ATOM 770 N N . HIS A 1 94 ? 25.263 -1.424 -28.747 1.00 52.06 94 HIS A N 1
ATOM 771 C CA . HIS A 1 94 ? 25.878 -0.193 -29.256 1.00 52.06 94 HIS A CA 1
ATOM 772 C C . HIS A 1 94 ? 27.408 -0.290 -29.327 1.00 52.06 94 HIS A C 1
ATOM 774 O O . HIS A 1 94 ? 27.976 0.388 -30.217 1.00 52.06 94 HIS A O 1
#

Organism: Caenorhabditis briggsae (NCBI:txid6238)

Sequence (94 aa):
MANQLEAMQMELARMDQELADLEVQLVDAHNDFDEFVGDFIDRGLPIQEDDFPDFLEHVDRIITLKERQNALEDRKEALEIRIQLNEDNLENHH

pLDDT: mean 91.19, std 9.25, range [52.06, 98.19]

Foldseek 3Di:
DVVVLVVLVVVLVVLVVVLVVLVVQLVVLVVVLCVVVVVCVVVVHDDDPVCVVVNVVSVVSNVVSVVVSVVSVVVSVVSVVVSVVVVVVVVVVD

Secondary structure (DSSP, 8-state):
-HHHHHHHHHHHHHHHHHHHHHHHHHHHHHHHHHHHHHHHHHHTPPPPGGGHHHHHHHHHHHHHHHHHHHHHHHHHHHHHHHHHHHHHHHHHT-

Radius of gyration: 21.07 Å; chains: 1; bounding box: 47×16×61 Å